Protein AF-A0A6B0SUS4-F1 (afdb_monomer)

Solvent-accessible surface area (backbone atoms only — not comparable to full-atom values): 5181 Å² total; per-residue (Å²): 113,55,67,68,44,18,39,73,73,39,47,66,60,48,52,51,52,50,51,51,40,53,50,41,52,51,51,29,52,52,42,57,71,55,40,84,46,83,84,55,83,72,80,92,76,93,77,60,48,39,67,60,32,52,50,50,33,50,53,36,51,52,52,39,51,51,52,52,52,52,49,49,58,56,27,59,77,71,80,72,77,77,68,82,76,76,84,132

Organism: NCBI:txid2073113

Structure (mmCIF, N/CA/C/O backbone):
data_AF-A0A6B0SUS4-F1
#
_entry.id   AF-A0A6B0SUS4-F1
#
loop_
_atom_site.group_PDB
_atom_site.id
_atom_site.type_symbol
_atom_site.label_atom_id
_atom_site.label_alt_id
_atom_site.label_comp_id
_atom_site.label_asym_id
_atom_site.label_entity_id
_atom_site.label_seq_id
_atom_site.pdbx_PDB_ins_code
_atom_site.Cartn_x
_atom_site.Cartn_y
_atom_site.Cartn_z
_atom_site.occupancy
_atom_site.B_iso_or_equiv
_atom_site.auth_seq_id
_atom_site.auth_comp_id
_atom_site.auth_asym_id
_atom_site.auth_atom_id
_atom_site.pdbx_PDB_model_num
ATOM 1 N N . MET A 1 1 ? -9.075 10.625 16.394 1.00 49.38 1 MET A N 1
ATOM 2 C CA . MET A 1 1 ? -9.195 9.472 17.309 1.00 49.38 1 MET A CA 1
ATOM 3 C C . MET A 1 1 ? -8.847 8.249 16.477 1.00 49.38 1 MET A C 1
ATOM 5 O O . MET A 1 1 ? -9.458 8.044 15.448 1.00 49.38 1 MET A O 1
ATOM 9 N N . GLY A 1 2 ? -7.701 7.619 16.756 1.00 69.00 2 GLY A N 1
ATOM 10 C CA . GLY A 1 2 ? -6.975 6.813 15.760 1.00 69.00 2 GLY A CA 1
ATOM 11 C C . GLY A 1 2 ? -7.307 5.324 15.777 1.00 69.00 2 GLY A C 1
ATOM 12 O O . GLY A 1 2 ? -8.109 4.894 16.596 1.00 69.00 2 GLY A O 1
ATOM 13 N N . LEU A 1 3 ? -6.596 4.556 14.936 1.00 60.16 3 LEU A N 1
ATOM 14 C CA . LEU A 1 3 ? -6.603 3.085 14.782 1.00 60.16 3 LEU A CA 1
ATOM 15 C C . LEU A 1 3 ? -6.955 2.277 16.047 1.00 60.16 3 LEU A C 1
ATOM 17 O O . LEU A 1 3 ? -7.613 1.250 15.947 1.00 60.16 3 LEU A O 1
ATOM 21 N N . ARG A 1 4 ? -6.559 2.739 17.241 1.00 61.34 4 ARG A N 1
ATOM 22 C CA . ARG A 1 4 ? -6.976 2.166 18.533 1.00 61.34 4 ARG A CA 1
ATOM 23 C C . ARG A 1 4 ? -8.497 2.054 18.709 1.00 61.34 4 ARG A C 1
ATOM 25 O O . ARG A 1 4 ? -8.944 1.025 19.198 1.00 61.34 4 ARG A O 1
ATOM 32 N N . ASN A 1 5 ? -9.261 3.073 18.317 1.00 63.72 5 ASN A N 1
ATOM 33 C CA . ASN A 1 5 ? -10.720 3.105 18.439 1.00 63.72 5 ASN A CA 1
ATOM 34 C C . ASN A 1 5 ? -11.377 2.128 17.447 1.00 63.72 5 ASN A C 1
ATOM 36 O O . ASN A 1 5 ? -12.217 1.320 17.837 1.00 63.72 5 ASN A O 1
ATOM 40 N N . ALA A 1 6 ? -10.894 2.109 16.199 1.00 60.38 6 ALA A N 1
ATOM 41 C CA . ALA A 1 6 ? -11.329 1.155 15.176 1.00 60.38 6 ALA A CA 1
ATOM 42 C C . ALA A 1 6 ? -11.061 -0.305 15.594 1.00 60.38 6 ALA A C 1
ATOM 44 O O . ALA A 1 6 ? -11.935 -1.162 15.461 1.00 60.38 6 ALA A O 1
ATOM 45 N N . VAL A 1 7 ? -9.894 -0.586 16.193 1.00 64.19 7 VAL A N 1
ATOM 46 C CA . VAL A 1 7 ? -9.576 -1.912 16.753 1.00 64.19 7 VAL A CA 1
ATOM 47 C C . VAL A 1 7 ? -10.500 -2.267 17.920 1.00 64.1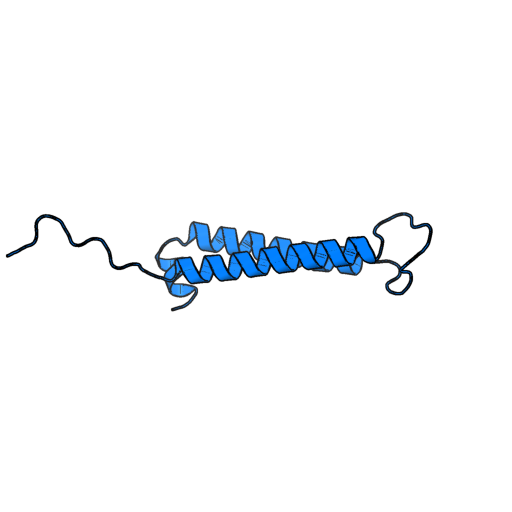9 7 VAL A C 1
ATOM 49 O O . VAL A 1 7 ? -10.936 -3.413 18.006 1.00 64.19 7 VAL A O 1
ATOM 52 N N . SER A 1 8 ? -10.820 -1.314 18.805 1.00 64.44 8 SER A N 1
ATOM 53 C CA . SER A 1 8 ? -11.738 -1.571 19.923 1.00 64.44 8 SER A CA 1
ATOM 54 C C . SER A 1 8 ? -13.187 -1.791 19.484 1.00 64.44 8 SER A C 1
ATOM 56 O O . SER A 1 8 ? -13.908 -2.523 20.155 1.00 64.44 8 SER A O 1
ATOM 58 N N . GLN A 1 9 ? -13.601 -1.200 18.360 1.00 70.50 9 GLN A N 1
ATOM 59 C CA . GLN A 1 9 ? -14.955 -1.330 17.821 1.00 70.50 9 GLN A CA 1
ATOM 60 C C . GLN A 1 9 ? -15.117 -2.589 16.959 1.00 70.50 9 GLN A C 1
ATOM 62 O O . GLN A 1 9 ? -16.095 -3.318 17.108 1.00 70.50 9 GLN A O 1
ATOM 67 N N . SER A 1 10 ? -14.155 -2.881 16.078 1.00 75.00 10 SER A N 1
ATOM 68 C CA . SER A 1 10 ? -14.132 -4.113 15.283 1.00 75.00 10 SER A CA 1
ATOM 69 C C . SER A 1 10 ? -12.708 -4.492 14.865 1.00 75.00 10 SER A C 1
ATOM 71 O O . SER A 1 10 ? -12.186 -4.083 13.820 1.00 75.00 10 SER A O 1
ATOM 73 N N . TRP A 1 11 ? -12.070 -5.325 15.689 1.00 79.50 11 TRP A N 1
ATOM 74 C CA . TRP A 1 11 ? -10.702 -5.797 15.458 1.00 79.50 11 TRP A CA 1
ATOM 75 C C . TRP A 1 11 ? -10.564 -6.625 14.171 1.00 79.50 11 TRP A C 1
ATOM 77 O O . TRP A 1 11 ? -9.558 -6.503 13.474 1.00 79.50 11 TRP A O 1
ATOM 87 N N . VAL A 1 12 ? -11.584 -7.423 13.823 1.00 85.38 12 VAL A N 1
ATOM 88 C CA . VAL A 1 12 ? -11.585 -8.272 12.618 1.00 85.38 12 VAL A CA 1
ATOM 89 C C . VAL A 1 12 ? -11.583 -7.414 11.357 1.00 85.38 12 VAL A C 1
ATOM 91 O O . VAL A 1 12 ? -10.740 -7.617 10.485 1.00 85.38 12 VAL A O 1
ATOM 94 N N . LEU A 1 13 ? -12.483 -6.426 11.273 1.00 81.62 13 LEU A N 1
ATOM 95 C CA . LEU A 1 13 ? -12.557 -5.531 10.115 1.00 81.62 13 LEU A CA 1
ATOM 96 C C . LEU A 1 13 ? -11.263 -4.734 9.963 1.00 81.62 13 LEU A C 1
ATOM 98 O O . LEU A 1 13 ? -10.708 -4.665 8.869 1.00 81.62 13 LEU A O 1
ATOM 102 N N . THR A 1 14 ? -10.728 -4.217 11.070 1.00 83.94 14 THR A N 1
ATOM 103 C CA . THR A 1 14 ? -9.464 -3.474 11.055 1.00 83.94 14 THR A CA 1
ATOM 104 C C . THR A 1 14 ? -8.300 -4.342 10.559 1.00 83.94 14 THR A C 1
ATOM 106 O O . THR A 1 14 ? -7.504 -3.895 9.728 1.00 83.94 14 THR A O 1
ATOM 109 N N . ALA A 1 15 ? -8.212 -5.599 11.008 1.00 87.12 15 ALA A N 1
ATOM 110 C CA . ALA A 1 15 ? -7.180 -6.536 10.566 1.00 87.12 15 ALA A CA 1
ATOM 111 C C . ALA A 1 15 ? -7.310 -6.889 9.075 1.00 87.12 15 ALA A C 1
ATOM 113 O O . ALA A 1 15 ? -6.311 -6.865 8.353 1.00 87.12 15 ALA A O 1
ATOM 114 N N . MET A 1 16 ? -8.527 -7.164 8.591 1.00 88.50 16 MET A N 1
ATOM 115 C CA . MET A 1 16 ? -8.767 -7.479 7.177 1.00 88.50 16 MET A CA 1
ATOM 116 C C . MET A 1 16 ? -8.439 -6.295 6.266 1.00 88.50 16 MET A C 1
ATOM 118 O O . MET A 1 16 ? -7.722 -6.466 5.283 1.00 88.50 16 MET A O 1
ATOM 122 N N . VAL A 1 17 ? -8.902 -5.091 6.611 1.00 88.44 17 VAL A N 1
ATOM 123 C CA . VAL A 1 17 ? -8.631 -3.868 5.837 1.00 88.44 17 VAL A CA 1
ATOM 124 C C . VAL A 1 17 ? -7.135 -3.582 5.770 1.00 88.44 17 VAL A C 1
ATOM 126 O O . VAL A 1 17 ? -6.611 -3.293 4.696 1.00 88.44 17 VAL A O 1
ATOM 129 N N . THR A 1 18 ? -6.430 -3.729 6.892 1.00 87.06 18 THR A N 1
ATOM 130 C CA . THR A 1 18 ? -4.971 -3.561 6.934 1.00 87.06 18 THR A CA 1
ATOM 131 C C . THR A 1 18 ? -4.273 -4.601 6.055 1.00 87.06 18 THR A C 1
ATOM 133 O O . THR A 1 18 ? -3.380 -4.252 5.286 1.00 87.06 18 THR A O 1
ATOM 136 N N . GLY A 1 19 ? -4.701 -5.866 6.111 1.00 92.44 19 GLY A N 1
ATOM 137 C CA . GLY A 1 19 ? -4.161 -6.931 5.263 1.00 92.44 19 GLY A CA 1
ATOM 138 C C . GLY A 1 19 ? -4.363 -6.662 3.770 1.00 92.44 19 GLY A C 1
ATOM 139 O O . GLY A 1 19 ? -3.417 -6.783 2.992 1.00 92.44 19 GLY A O 1
ATOM 140 N N . ILE A 1 20 ? -5.564 -6.228 3.374 1.00 92.12 20 ILE A N 1
ATOM 141 C CA . ILE A 1 20 ? -5.870 -5.846 1.988 1.00 92.12 20 ILE A CA 1
ATOM 142 C C . ILE A 1 20 ? -5.018 -4.644 1.565 1.00 92.12 20 ILE A C 1
ATOM 144 O O . ILE A 1 20 ? -4.429 -4.667 0.487 1.00 92.12 20 ILE A O 1
ATOM 148 N N . GLY A 1 21 ? -4.885 -3.627 2.421 1.00 91.94 21 GLY A N 1
ATOM 149 C CA . GLY A 1 21 ? -4.049 -2.458 2.146 1.00 91.94 21 GLY A CA 1
ATOM 150 C C . GLY A 1 21 ? -2.579 -2.822 1.919 1.00 91.94 21 GLY A C 1
ATOM 151 O O . GLY A 1 21 ? -1.972 -2.368 0.948 1.00 91.94 21 GLY A O 1
ATOM 152 N N . LEU A 1 22 ? -2.021 -3.699 2.760 1.00 93.94 22 LEU A N 1
ATOM 153 C CA . LEU A 1 22 ? -0.654 -4.207 2.602 1.00 93.94 22 LEU A CA 1
ATOM 154 C C . LEU A 1 22 ? -0.487 -5.024 1.317 1.00 93.94 22 LEU A C 1
ATOM 156 O O . LEU A 1 22 ? 0.515 -4.870 0.619 1.00 93.94 22 LEU A O 1
ATOM 160 N N . TRP A 1 23 ? -1.471 -5.856 0.973 1.00 95.12 23 TRP A N 1
ATOM 161 C CA . TRP A 1 23 ? -1.465 -6.611 -0.278 1.00 95.12 23 TRP A CA 1
ATOM 162 C C . TRP A 1 23 ? -1.492 -5.687 -1.500 1.00 95.12 23 TRP A C 1
ATOM 164 O O . TRP A 1 23 ? -0.681 -5.843 -2.411 1.00 95.12 23 TRP A O 1
ATOM 174 N N . CYS A 1 24 ? -2.365 -4.678 -1.509 1.00 92.06 24 CYS A N 1
ATOM 175 C CA . CYS A 1 24 ? -2.416 -3.683 -2.580 1.00 92.06 24 CYS A CA 1
ATOM 176 C C . CYS A 1 24 ? -1.084 -2.939 -2.729 1.00 92.06 24 CYS A C 1
ATOM 178 O O . CYS A 1 24 ? -0.607 -2.768 -3.852 1.00 92.06 24 CYS A O 1
ATOM 180 N N . ALA A 1 25 ? -0.452 -2.550 -1.618 1.00 90.88 25 ALA A N 1
ATOM 181 C CA . ALA A 1 25 ? 0.864 -1.917 -1.639 1.00 90.88 25 ALA A CA 1
ATOM 182 C C . ALA A 1 25 ? 1.939 -2.851 -2.224 1.00 90.88 25 ALA A C 1
ATOM 184 O O . ALA A 1 25 ? 2.735 -2.429 -3.062 1.00 90.88 25 ALA A O 1
ATOM 185 N N . TYR A 1 26 ? 1.925 -4.131 -1.846 1.00 95.50 26 TYR A N 1
ATOM 186 C CA . TYR A 1 26 ? 2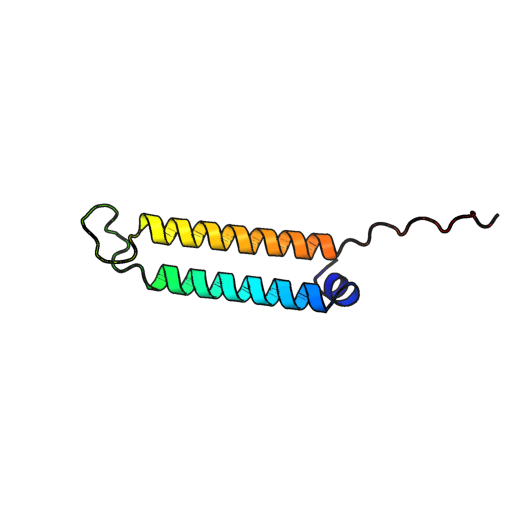.834 -5.135 -2.399 1.00 95.50 26 TYR A CA 1
ATOM 187 C C . TYR A 1 26 ? 2.668 -5.296 -3.917 1.00 95.50 26 TYR A C 1
ATOM 189 O O . TYR A 1 26 ? 3.656 -5.264 -4.654 1.00 95.50 26 TYR A O 1
ATOM 197 N N . ILE A 1 27 ? 1.427 -5.403 -4.400 1.00 93.69 27 ILE A N 1
ATOM 198 C CA . ILE A 1 27 ? 1.140 -5.500 -5.837 1.00 93.69 27 ILE A CA 1
ATOM 199 C C . ILE A 1 27 ? 1.546 -4.220 -6.576 1.00 93.69 27 ILE A C 1
ATOM 201 O O . ILE A 1 27 ? 2.046 -4.304 -7.697 1.00 93.69 27 ILE A O 1
ATOM 205 N N . ALA A 1 28 ? 1.394 -3.043 -5.965 1.00 90.06 28 ALA A N 1
ATOM 206 C CA . ALA A 1 28 ? 1.826 -1.787 -6.573 1.00 90.06 28 ALA A CA 1
ATOM 207 C C . ALA A 1 28 ? 3.350 -1.759 -6.770 1.00 90.06 28 ALA A C 1
ATOM 209 O O . ALA A 1 28 ? 3.825 -1.409 -7.850 1.00 90.06 28 ALA A O 1
ATOM 210 N N . VAL A 1 29 ? 4.115 -2.207 -5.769 1.00 93.44 29 VAL A N 1
ATOM 211 C CA . VAL A 1 29 ? 5.579 -2.322 -5.862 1.00 93.44 29 VAL A CA 1
ATOM 212 C C . VAL A 1 29 ? 5.991 -3.352 -6.917 1.00 93.44 29 VAL A C 1
ATOM 214 O O . VAL A 1 29 ? 6.842 -3.052 -7.749 1.00 93.44 29 VAL A O 1
ATOM 217 N N . GLN A 1 30 ? 5.363 -4.531 -6.933 1.00 91.81 30 GLN A N 1
ATOM 218 C CA . GLN A 1 30 ? 5.581 -5.562 -7.960 1.00 91.81 30 GLN A CA 1
ATOM 219 C C . GLN A 1 30 ? 5.312 -5.025 -9.372 1.00 91.81 30 GLN A C 1
ATOM 221 O O . GLN A 1 30 ? 6.142 -5.166 -10.269 1.00 91.81 30 GLN A O 1
ATOM 226 N N . THR A 1 31 ? 4.174 -4.354 -9.562 1.00 87.69 31 THR A N 1
ATOM 227 C CA . THR A 1 31 ? 3.784 -3.775 -10.856 1.00 87.69 31 THR A CA 1
ATOM 228 C C . THR A 1 31 ? 4.801 -2.739 -11.310 1.00 87.69 31 THR A C 1
ATOM 230 O O . THR A 1 31 ? 5.233 -2.780 -12.457 1.00 87.69 31 THR A O 1
ATOM 233 N N . PHE A 1 32 ? 5.235 -1.858 -10.405 1.00 87.19 32 PHE A N 1
ATOM 234 C CA . PHE A 1 32 ? 6.262 -0.863 -10.695 1.00 87.19 32 PHE A CA 1
ATOM 235 C C . PHE A 1 32 ? 7.610 -1.506 -11.055 1.00 87.19 32 PHE A C 1
ATOM 237 O O . PHE A 1 32 ? 8.249 -1.091 -12.017 1.00 87.19 32 PHE A O 1
ATOM 244 N N . ALA A 1 33 ? 8.017 -2.552 -10.332 1.00 87.69 33 ALA A N 1
ATOM 245 C CA . ALA A 1 33 ? 9.265 -3.274 -10.581 1.00 87.69 33 ALA A CA 1
ATOM 246 C C . ALA A 1 33 ? 9.265 -4.061 -11.904 1.00 87.69 33 ALA A C 1
ATOM 248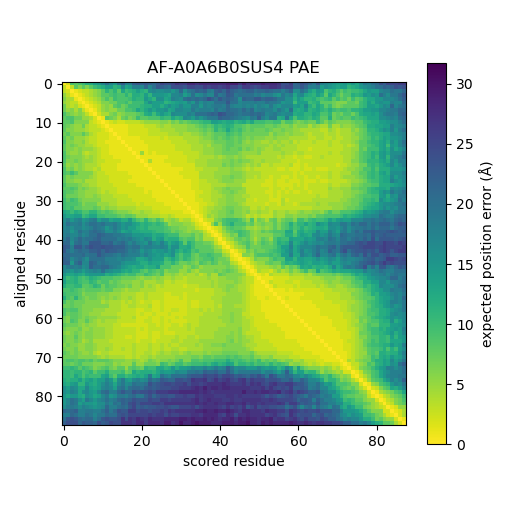 O O . ALA A 1 33 ? 10.327 -4.327 -12.457 1.00 87.69 33 ALA A O 1
ATOM 249 N N . THR A 1 34 ? 8.085 -4.415 -12.420 1.00 86.12 34 THR A N 1
ATOM 250 C CA . THR A 1 34 ? 7.925 -5.147 -13.690 1.00 86.12 34 THR A CA 1
ATOM 251 C C . THR A 1 34 ? 7.954 -4.212 -14.910 1.00 86.12 34 THR A C 1
ATOM 253 O O . THR A 1 34 ? 7.908 -4.672 -16.049 1.00 86.12 34 THR A O 1
ATOM 256 N N . ILE A 1 35 ? 8.024 -2.891 -14.709 1.00 84.94 35 ILE A N 1
ATOM 257 C CA . ILE A 1 35 ? 8.145 -1.927 -15.808 1.00 84.94 35 ILE A CA 1
ATOM 258 C C . ILE A 1 35 ? 9.564 -2.021 -16.386 1.00 84.94 35 ILE A C 1
ATOM 260 O O . ILE A 1 35 ? 10.510 -1.469 -15.831 1.00 84.94 35 ILE A O 1
ATOM 264 N N . GLU A 1 36 ? 9.705 -2.703 -17.525 1.00 72.12 36 GLU A N 1
ATOM 265 C CA . GLU A 1 36 ? 11.012 -2.969 -18.147 1.00 72.12 36 GLU A CA 1
ATOM 266 C C . GLU A 1 36 ? 11.736 -1.703 -18.630 1.00 72.12 36 GLU A C 1
ATOM 268 O O . GLU A 1 36 ? 12.965 -1.662 -18.649 1.00 72.12 36 GLU A O 1
ATOM 273 N N . ASN A 1 37 ? 11.003 -0.667 -19.058 1.00 74.88 37 ASN A N 1
ATOM 274 C CA . ASN A 1 37 ? 11.616 0.484 -19.719 1.00 74.88 37 ASN A CA 1
ATOM 275 C C . ASN A 1 37 ? 10.843 1.786 -19.472 1.00 74.88 37 ASN A C 1
ATOM 277 O O . ASN A 1 37 ? 10.023 2.199 -20.286 1.00 74.88 37 ASN A O 1
ATOM 281 N N . PHE A 1 38 ? 11.119 2.448 -18.346 1.00 71.31 38 PHE A N 1
ATOM 282 C CA . PHE A 1 38 ? 10.359 3.607 -17.846 1.00 71.31 38 PHE A CA 1
ATOM 283 C C . PHE A 1 38 ? 10.249 4.790 -18.827 1.00 71.31 38 PHE A C 1
ATOM 285 O O . PHE A 1 38 ? 9.300 5.564 -18.763 1.00 71.31 38 PHE A O 1
ATOM 292 N N . TRP A 1 39 ? 11.204 4.929 -19.749 1.00 73.31 39 TRP A N 1
ATOM 293 C CA . TRP A 1 39 ? 11.264 6.035 -20.712 1.00 73.31 39 TRP A CA 1
ATOM 294 C C . TRP A 1 39 ? 10.648 5.703 -22.078 1.00 73.31 39 TRP A C 1
ATOM 296 O O . TRP A 1 39 ? 10.508 6.586 -22.925 1.00 73.31 39 TRP A O 1
ATOM 306 N N . ALA A 1 40 ? 10.252 4.448 -22.305 1.00 73.06 40 ALA A N 1
ATOM 307 C CA . ALA A 1 40 ? 9.652 4.002 -23.556 1.00 73.06 40 ALA A CA 1
ATOM 308 C C . ALA A 1 40 ? 8.118 4.104 -23.490 1.00 73.06 40 ALA A C 1
ATOM 310 O O . ALA A 1 40 ? 7.405 3.115 -23.328 1.00 73.06 40 ALA A O 1
ATOM 311 N N . PHE A 1 41 ? 7.602 5.327 -23.629 1.00 69.00 41 PHE A N 1
ATOM 312 C CA . PHE A 1 41 ? 6.158 5.604 -23.621 1.00 69.00 41 PHE A CA 1
ATOM 313 C C . PHE A 1 41 ? 5.428 5.162 -24.903 1.00 69.00 41 PHE A C 1
ATOM 315 O O . PHE A 1 41 ? 4.199 5.158 -24.938 1.00 69.00 41 PHE A O 1
ATOM 322 N N . SER A 1 42 ? 6.167 4.790 -25.952 1.00 66.19 42 SER A N 1
ATOM 323 C CA . SER A 1 42 ? 5.629 4.362 -27.246 1.00 66.19 42 SER A CA 1
ATOM 324 C C . SER A 1 42 ? 6.518 3.291 -27.884 1.00 66.19 42 SER A C 1
ATOM 326 O O . SER A 1 42 ? 7.735 3.465 -27.935 1.00 66.19 42 SER A O 1
ATOM 328 N N . GLY A 1 43 ? 5.925 2.212 -28.399 1.00 67.44 43 GLY A N 1
ATOM 329 C CA . GLY A 1 43 ? 6.640 1.101 -29.040 1.00 67.44 43 GLY A CA 1
ATOM 330 C C . GLY A 1 43 ? 5.810 -0.186 -29.067 1.00 67.44 43 GLY A C 1
ATOM 331 O O . GLY A 1 43 ? 4.693 -0.214 -28.559 1.00 67.44 43 GLY A O 1
ATOM 332 N N . SER A 1 44 ? 6.333 -1.256 -29.672 1.00 66.12 44 SER A N 1
ATOM 333 C CA . SER A 1 44 ? 5.799 -2.609 -29.448 1.00 66.12 44 SER A CA 1
ATOM 334 C C . SER A 1 44 ? 6.457 -3.195 -28.205 1.00 66.12 44 SER A C 1
ATOM 336 O O . SER A 1 44 ? 7.681 -3.244 -28.127 1.00 66.12 44 SER A O 1
ATOM 338 N N . TYR A 1 45 ? 5.644 -3.629 -27.246 1.00 65.88 45 TYR A N 1
ATOM 339 C CA . TYR A 1 45 ? 6.081 -4.201 -25.973 1.00 65.88 45 TYR A CA 1
ATOM 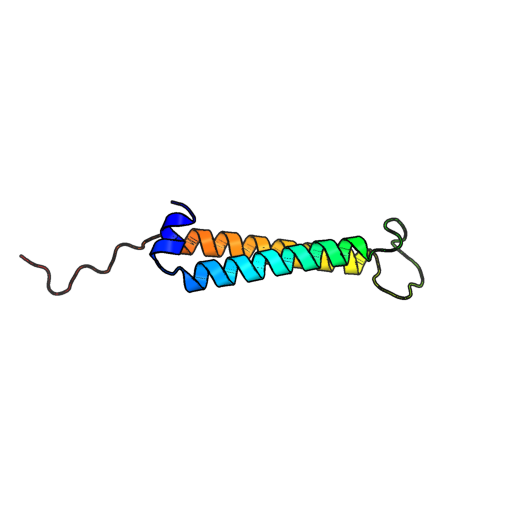340 C C . TYR A 1 45 ? 5.521 -5.617 -25.839 1.00 65.88 45 TYR A C 1
ATOM 342 O O . TYR A 1 45 ? 4.369 -5.863 -26.200 1.00 65.88 45 TYR A O 1
ATOM 350 N N . VAL A 1 46 ? 6.314 -6.532 -25.285 1.00 65.75 46 VAL A N 1
ATOM 351 C CA . VAL A 1 46 ? 5.856 -7.855 -24.847 1.00 65.75 46 VAL A CA 1
ATOM 352 C C . VAL A 1 46 ? 5.905 -7.844 -23.321 1.00 65.75 46 VAL A C 1
ATOM 354 O O . VAL A 1 46 ? 6.972 -8.002 -22.751 1.00 65.75 46 VAL A O 1
ATOM 357 N N . GLY A 1 47 ? 4.771 -7.582 -22.661 1.00 71.50 47 GLY A N 1
ATOM 358 C CA . GLY A 1 47 ? 4.694 -7.456 -21.197 1.00 71.50 47 GLY A CA 1
ATOM 359 C C . GLY A 1 47 ? 3.938 -6.207 -20.726 1.00 71.50 47 GLY A C 1
ATOM 360 O O . GLY A 1 47 ? 3.058 -5.700 -21.425 1.00 71.50 47 GLY A O 1
ATOM 361 N N . THR A 1 48 ? 4.272 -5.717 -19.528 1.00 70.31 48 THR A N 1
ATOM 362 C CA . THR A 1 48 ? 3.654 -4.526 -18.917 1.00 70.31 48 THR A CA 1
ATOM 363 C C . THR A 1 48 ? 4.254 -3.251 -19.508 1.00 70.31 48 THR A C 1
ATOM 365 O O . THR A 1 48 ? 5.422 -2.940 -19.283 1.00 70.31 48 THR A O 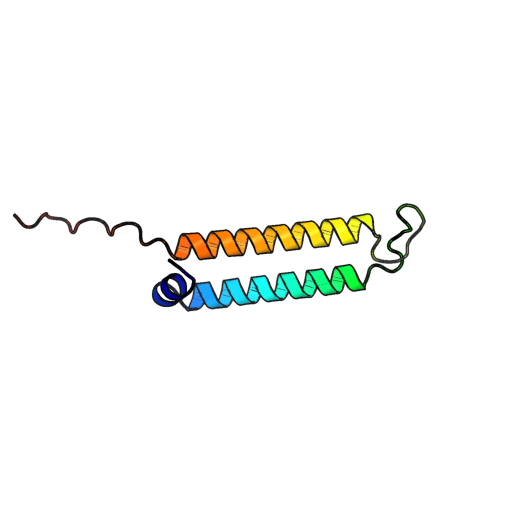1
ATOM 368 N N . ASN A 1 49 ? 3.456 -2.481 -20.252 1.00 82.75 49 ASN A N 1
ATOM 369 C CA . ASN A 1 49 ? 3.888 -1.176 -20.756 1.00 82.75 49 ASN A CA 1
ATOM 370 C C . ASN A 1 49 ? 3.920 -0.114 -19.634 1.00 82.75 49 ASN A C 1
ATOM 372 O O . ASN A 1 49 ? 3.222 -0.231 -18.627 1.00 82.75 49 ASN A O 1
ATOM 376 N N . VAL A 1 50 ? 4.710 0.952 -19.814 1.00 82.81 50 VAL A N 1
ATOM 377 C CA . VAL A 1 50 ? 4.878 2.018 -18.801 1.00 82.81 50 VAL A CA 1
ATOM 378 C C . VAL A 1 50 ? 3.547 2.670 -18.438 1.00 82.81 50 VAL A C 1
ATOM 380 O O . VAL A 1 50 ? 3.251 2.874 -17.265 1.00 82.81 50 VAL A O 1
ATOM 383 N N . VAL A 1 51 ? 2.729 2.980 -19.447 1.00 85.19 51 VAL A N 1
ATOM 384 C CA . VAL A 1 51 ? 1.458 3.691 -19.258 1.00 85.19 51 VAL A CA 1
ATOM 385 C C . VAL A 1 51 ? 0.475 2.852 -18.440 1.00 85.19 51 VAL A C 1
ATOM 387 O O . VAL A 1 51 ? -0.098 3.351 -17.474 1.00 85.19 51 VAL A O 1
ATOM 390 N N . GLY A 1 52 ? 0.307 1.575 -18.783 1.00 84.00 52 GLY A N 1
ATOM 391 C CA . GLY A 1 52 ? -0.571 0.650 -18.070 1.00 84.00 52 GLY A CA 1
ATOM 392 C C . GLY A 1 52 ? -0.042 0.295 -16.683 1.00 84.00 52 GLY A C 1
ATOM 393 O O . GLY A 1 52 ? -0.822 0.253 -15.735 1.00 84.00 52 GLY A O 1
ATOM 394 N N . GLY A 1 53 ? 1.276 0.123 -16.537 1.00 86.75 53 GLY A N 1
ATOM 395 C CA . GLY A 1 53 ? 1.919 -0.099 -15.242 1.00 86.75 53 GLY A CA 1
ATOM 396 C C . GLY A 1 53 ? 1.701 1.072 -14.282 1.00 86.75 53 GLY A C 1
ATOM 397 O O . GLY A 1 53 ? 1.223 0.872 -13.167 1.00 86.75 53 GLY A O 1
ATOM 398 N N . LEU A 1 54 ? 1.961 2.305 -14.730 1.00 89.81 54 LEU A N 1
ATOM 399 C CA . LEU A 1 54 ? 1.729 3.512 -13.929 1.00 89.81 54 LEU A CA 1
ATOM 400 C C . LEU A 1 54 ? 0.245 3.731 -13.620 1.00 89.81 54 LEU A C 1
ATOM 402 O O . LEU A 1 54 ? -0.090 4.070 -12.485 1.00 89.81 54 LEU A O 1
ATOM 406 N N . ALA A 1 55 ? -0.648 3.504 -14.588 1.00 90.50 55 ALA A N 1
ATOM 407 C CA . ALA A 1 55 ? -2.088 3.587 -14.357 1.00 90.50 55 ALA A CA 1
ATOM 408 C C . ALA A 1 55 ? -2.549 2.571 -13.297 1.00 90.50 55 ALA A C 1
ATOM 410 O O . ALA A 1 55 ? -3.288 2.932 -12.383 1.00 90.50 55 ALA A O 1
ATOM 411 N N . GLY A 1 56 ? -2.067 1.326 -13.367 1.00 89.00 56 GLY A N 1
ATOM 412 C CA . GLY A 1 56 ? -2.355 0.293 -12.371 1.00 89.00 56 GLY A CA 1
ATOM 413 C C . GLY A 1 56 ? -1.849 0.662 -10.975 1.00 89.00 56 GLY A C 1
ATOM 414 O O . GLY A 1 56 ? -2.592 0.547 -10.000 1.00 89.00 56 GLY A O 1
ATOM 415 N N . VAL A 1 57 ? -0.621 1.179 -10.874 1.00 91.94 57 VAL A N 1
ATOM 416 C CA . VAL A 1 57 ? -0.053 1.670 -9.606 1.00 91.94 57 VAL A CA 1
ATOM 417 C C . VAL A 1 57 ? -0.884 2.820 -9.033 1.00 91.94 57 VAL A C 1
ATOM 419 O O . VAL A 1 57 ? -1.163 2.826 -7.835 1.00 91.94 57 VAL A O 1
ATOM 422 N N . LEU A 1 58 ? -1.327 3.762 -9.870 1.00 94.44 58 LEU A N 1
ATOM 423 C CA . LEU A 1 58 ? -2.166 4.885 -9.445 1.00 94.44 58 LEU A CA 1
ATOM 424 C C . LEU A 1 58 ? -3.505 4.394 -8.882 1.00 94.44 58 LEU A C 1
ATOM 426 O O . LEU A 1 58 ? -3.912 4.827 -7.804 1.00 94.44 58 LEU A O 1
ATOM 430 N N . VAL A 1 59 ? -4.161 3.451 -9.561 1.00 95.12 59 VAL A N 1
ATOM 431 C CA . VAL A 1 59 ? -5.416 2.851 -9.081 1.00 95.12 59 VAL A CA 1
ATOM 432 C C . VAL A 1 59 ? -5.211 2.137 -7.743 1.00 95.12 59 VAL A C 1
ATOM 434 O O . VAL A 1 59 ? -6.005 2.325 -6.823 1.00 95.12 59 VAL A O 1
ATOM 437 N N . LEU A 1 60 ? -4.131 1.366 -7.591 1.00 92.06 60 LEU A N 1
ATOM 438 C CA . LEU A 1 60 ? -3.812 0.701 -6.323 1.00 92.06 60 LEU A CA 1
ATOM 439 C C . LEU A 1 60 ? -3.552 1.707 -5.197 1.00 92.06 60 LEU A C 1
ATOM 441 O O . LEU A 1 60 ? -4.043 1.514 -4.085 1.00 92.06 60 LEU A O 1
ATOM 445 N N . ALA A 1 61 ? -2.845 2.802 -5.481 1.00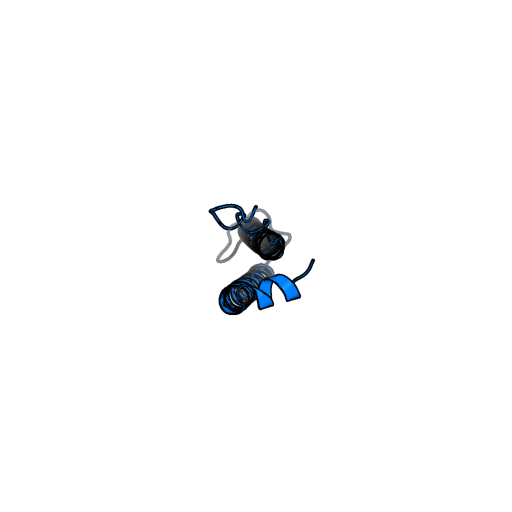 92.69 61 ALA A N 1
ATOM 446 C CA . ALA A 1 61 ? -2.629 3.877 -4.517 1.00 92.69 61 ALA A CA 1
ATOM 447 C C . ALA A 1 61 ? -3.951 4.540 -4.094 1.00 92.69 61 ALA A C 1
ATOM 449 O O . ALA A 1 61 ? -4.156 4.795 -2.907 1.00 92.69 61 ALA A O 1
ATOM 450 N N . ALA A 1 62 ? -4.875 4.759 -5.035 1.00 94.81 62 ALA A N 1
ATOM 451 C CA . ALA A 1 62 ? -6.203 5.293 -4.739 1.00 94.81 62 ALA A CA 1
ATOM 452 C C . ALA A 1 62 ? -7.026 4.341 -3.855 1.00 94.81 62 ALA A C 1
ATOM 454 O O . ALA A 1 62 ? -7.650 4.788 -2.894 1.00 94.81 62 ALA A O 1
ATOM 455 N N . ILE A 1 63 ? -6.984 3.030 -4.119 1.00 93.19 63 ILE A N 1
ATOM 456 C CA . ILE A 1 63 ? -7.642 2.021 -3.273 1.00 93.19 63 ILE A CA 1
ATOM 457 C C . ILE A 1 63 ? -7.079 2.068 -1.852 1.00 93.19 63 ILE A C 1
ATOM 459 O O . ILE A 1 63 ? -7.842 2.127 -0.892 1.00 93.19 63 ILE A O 1
ATOM 463 N N . VAL A 1 64 ? -5.753 2.096 -1.702 1.00 91.06 64 VAL A N 1
ATOM 464 C CA . VAL A 1 64 ? -5.110 2.196 -0.383 1.00 91.06 64 VAL A CA 1
ATOM 465 C C . VAL A 1 64 ? -5.546 3.472 0.343 1.00 91.06 64 VAL A C 1
ATOM 467 O O . VAL A 1 64 ? -5.888 3.410 1.523 1.00 91.06 64 VAL A O 1
ATOM 470 N N . ALA A 1 65 ? -5.604 4.611 -0.351 1.00 91.38 65 ALA A N 1
ATOM 471 C CA . ALA A 1 65 ? -6.086 5.865 0.226 1.00 91.38 65 ALA A CA 1
ATOM 472 C C . ALA A 1 65 ? -7.541 5.760 0.719 1.00 91.38 65 ALA A C 1
ATOM 474 O O . ALA A 1 65 ? -7.840 6.197 1.829 1.00 91.38 65 ALA A O 1
ATOM 475 N N . LEU A 1 66 ? -8.428 5.125 -0.053 1.00 92.00 66 LEU A N 1
ATOM 476 C CA . LEU A 1 66 ? -9.816 4.887 0.360 1.00 92.00 66 LEU A CA 1
ATOM 477 C C . LEU A 1 66 ? -9.906 3.989 1.601 1.00 92.00 66 LEU A C 1
ATOM 479 O O . LEU A 1 66 ? -10.701 4.268 2.496 1.00 92.00 66 LEU A O 1
ATOM 483 N N . LEU A 1 67 ? -9.070 2.953 1.700 1.00 88.69 67 LEU A N 1
ATOM 484 C CA . LEU A 1 67 ? -9.018 2.097 2.891 1.00 88.69 67 LEU A CA 1
ATOM 485 C C . LEU A 1 67 ? -8.573 2.879 4.136 1.00 88.69 67 LEU A C 1
ATOM 487 O O . LEU A 1 67 ? -9.089 2.636 5.225 1.00 88.69 67 LEU A O 1
ATOM 491 N N . PHE A 1 68 ? -7.660 3.843 3.985 1.00 85.56 68 PHE A N 1
ATOM 492 C CA . PHE A 1 68 ? -7.279 4.734 5.083 1.00 85.56 68 PHE A CA 1
ATOM 493 C C . PHE A 1 68 ? -8.416 5.662 5.514 1.00 85.56 68 PHE A C 1
ATOM 495 O O . PHE A 1 68 ? -8.609 5.841 6.715 1.00 85.56 68 PHE A O 1
ATOM 502 N N . VAL A 1 69 ? -9.179 6.216 4.566 1.00 88.62 69 VAL A N 1
ATOM 503 C CA . VAL A 1 69 ? -10.374 7.021 4.878 1.00 88.62 69 VAL A CA 1
ATOM 504 C C . VAL A 1 69 ? -11.392 6.179 5.645 1.00 88.62 69 VAL A C 1
ATOM 506 O O . VAL A 1 69 ? -11.825 6.583 6.719 1.00 88.62 69 VAL A O 1
ATOM 509 N N . TYR A 1 70 ? -11.680 4.967 5.166 1.00 84.19 70 TYR A N 1
ATOM 510 C CA . TYR A 1 70 ? -12.594 4.031 5.825 1.00 84.19 70 TYR A CA 1
ATOM 511 C C . TYR A 1 70 ? -12.167 3.683 7.261 1.00 84.19 70 TYR A C 1
ATOM 513 O O . TYR A 1 70 ? -12.989 3.658 8.174 1.00 84.19 70 TYR A O 1
ATOM 521 N N . LEU A 1 71 ? -10.870 3.446 7.490 1.00 81.31 71 LEU A N 1
ATOM 522 C CA . LEU A 1 71 ? -10.336 3.225 8.840 1.00 81.31 71 LEU A CA 1
ATOM 523 C C . LEU A 1 71 ? -10.452 4.462 9.740 1.00 81.31 71 LEU A C 1
ATOM 525 O O . LEU A 1 71 ? -10.546 4.309 10.958 1.00 81.31 71 LEU A O 1
ATOM 529 N N . GLY A 1 72 ? -10.412 5.660 9.155 1.00 79.69 72 GLY A N 1
ATOM 530 C CA . GLY A 1 72 ? -10.680 6.915 9.852 1.00 79.69 72 GLY A CA 1
ATOM 531 C C . GLY A 1 72 ? -12.124 6.980 10.334 1.00 79.69 72 GLY A C 1
ATOM 532 O O . GLY A 1 72 ? -12.345 7.133 11.531 1.00 79.69 72 GLY A O 1
ATOM 533 N N . GLU A 1 73 ? -13.075 6.741 9.429 1.00 81.31 73 GLU A N 1
ATOM 534 C CA . GLU A 1 73 ? -14.514 6.767 9.729 1.00 81.31 73 GLU A CA 1
ATOM 535 C C . GLU A 1 73 ? -14.930 5.696 10.749 1.00 81.31 73 GLU A C 1
ATOM 537 O O . GLU A 1 73 ? -15.754 5.949 11.622 1.00 81.31 73 GLU A O 1
ATOM 542 N N . LEU A 1 74 ? -14.315 4.509 10.715 1.00 70.06 74 LEU A N 1
ATOM 543 C CA . LEU A 1 74 ? -14.497 3.467 11.740 1.00 70.06 74 LEU A CA 1
ATOM 544 C C . LEU A 1 74 ? -14.093 3.914 13.155 1.00 70.06 74 LEU A C 1
ATOM 546 O O . LEU A 1 74 ? -14.441 3.248 14.129 1.00 70.06 74 LEU A O 1
ATOM 550 N N . GLY A 1 75 ? -13.296 4.976 13.275 1.00 64.06 75 GLY A N 1
ATOM 551 C CA . GLY A 1 75 ? -12.890 5.551 14.551 1.00 64.06 75 GLY A CA 1
ATOM 552 C C . GLY A 1 75 ? -13.909 6.525 15.142 1.00 64.06 75 GLY A C 1
ATOM 553 O O . GLY A 1 75 ? -13.822 6.802 16.345 1.00 64.06 75 GLY A O 1
ATOM 554 N N . GLU A 1 76 ? -14.855 7.020 14.339 1.00 64.06 76 GLU A N 1
ATOM 555 C CA . GLU A 1 76 ? -15.931 7.898 14.784 1.00 64.06 76 GLU A CA 1
ATOM 556 C C . GLU A 1 76 ? -17.052 7.075 15.439 1.00 64.06 76 GLU A C 1
ATOM 558 O O . GLU A 1 76 ? -17.817 6.358 14.796 1.00 64.06 76 GLU A O 1
ATOM 563 N N . SER A 1 77 ? -17.172 7.202 16.760 1.00 59.81 77 SER A N 1
ATOM 564 C CA . SER A 1 77 ? -18.362 6.763 17.478 1.00 59.81 77 SER A CA 1
ATOM 565 C C . SER A 1 77 ? -19.445 7.825 17.299 1.00 59.81 77 SER A C 1
ATOM 567 O O . SER A 1 77 ? -19.460 8.817 18.035 1.00 59.81 77 SER A O 1
ATOM 569 N N . ASP A 1 78 ? -20.332 7.638 16.324 1.00 61.56 78 ASP A N 1
ATOM 570 C CA . ASP A 1 78 ? -21.596 8.381 16.282 1.00 61.56 78 ASP A CA 1
ATOM 571 C C . ASP A 1 78 ? -22.273 8.216 17.661 1.00 61.56 78 ASP A C 1
ATOM 573 O 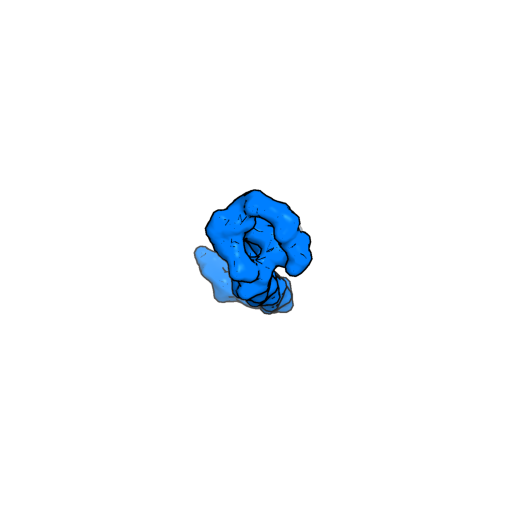O . ASP A 1 78 ? -22.235 7.106 18.216 1.00 61.56 78 ASP A O 1
ATOM 577 N N . PRO A 1 79 ? -22.808 9.280 18.296 1.00 66.50 79 PRO A N 1
ATOM 578 C CA . PRO A 1 79 ? -23.405 9.141 19.613 1.00 66.50 79 PRO A CA 1
ATOM 579 C C . PRO A 1 79 ? -24.502 8.084 19.529 1.00 66.50 79 PRO A C 1
ATOM 581 O O . PRO A 1 79 ? -25.413 8.187 18.707 1.00 66.50 79 PRO A O 1
ATOM 584 N N . ALA A 1 80 ? -24.384 7.049 20.366 1.00 67.31 80 ALA A N 1
ATOM 585 C CA . ALA A 1 80 ? -25.366 5.979 20.414 1.00 67.31 80 ALA A CA 1
ATOM 586 C C . ALA A 1 80 ? -26.776 6.589 20.524 1.00 67.31 80 ALA A C 1
ATOM 588 O O . ALA A 1 80 ? -26.944 7.588 21.242 1.00 67.31 80 ALA A O 1
ATOM 589 N N . PRO A 1 81 ? -27.788 6.023 19.834 1.00 70.19 81 PRO A N 1
ATOM 590 C CA . PRO A 1 81 ? -29.160 6.478 19.988 1.00 70.19 81 PRO A CA 1
ATOM 591 C C . PRO A 1 81 ? -29.489 6.543 21.478 1.00 70.19 81 PRO A C 1
ATOM 593 O O . PRO A 1 81 ? -29.184 5.599 22.213 1.00 70.19 81 PRO A O 1
ATOM 596 N N . ARG A 1 82 ? -30.077 7.656 21.941 1.00 70.00 82 ARG A N 1
ATOM 597 C CA . ARG A 1 82 ? -30.552 7.723 23.329 1.00 70.00 82 ARG A CA 1
ATOM 598 C C . ARG A 1 82 ? -31.459 6.524 23.572 1.00 70.00 82 ARG A C 1
ATOM 600 O O . ARG A 1 82 ? -32.328 6.241 22.745 1.00 70.00 82 ARG A O 1
ATOM 607 N N . ALA A 1 83 ? -31.237 5.838 24.691 1.00 73.25 83 ALA A N 1
ATOM 608 C CA . ALA A 1 83 ? -32.113 4.766 25.125 1.00 73.25 83 ALA A CA 1
ATOM 609 C C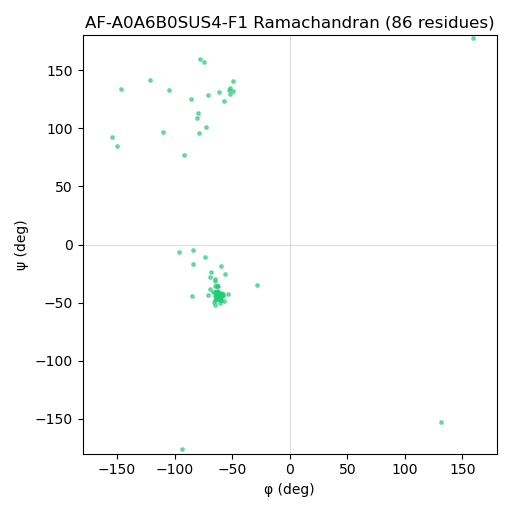 . ALA A 1 83 ? -33.557 5.288 25.140 1.00 73.25 83 ALA A C 1
ATOM 611 O O . ALA A 1 83 ? -33.828 6.376 25.652 1.00 73.25 83 ALA A O 1
ATOM 612 N N . TRP A 1 84 ? -34.455 4.541 24.501 1.00 74.81 84 TRP A N 1
ATOM 613 C CA . TRP A 1 84 ? -35.884 4.808 24.544 1.00 74.81 84 TRP A CA 1
ATOM 614 C C . TRP A 1 84 ? -36.544 3.777 25.463 1.00 74.81 84 TRP A C 1
ATOM 616 O O . TRP A 1 84 ? -36.290 2.583 25.279 1.00 74.81 84 TRP A O 1
ATOM 626 N N . PRO A 1 85 ? -37.422 4.187 26.394 1.00 84.38 85 PRO A N 1
ATOM 627 C CA . PRO A 1 85 ? -37.899 5.553 26.647 1.00 84.38 85 PRO A CA 1
ATOM 628 C C . PRO A 1 85 ? -36.893 6.426 27.432 1.00 84.38 85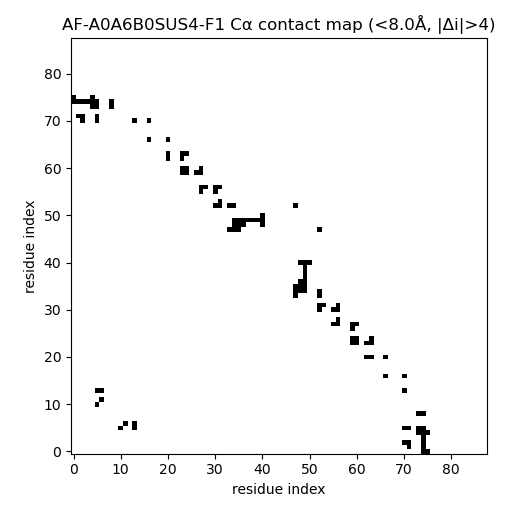 PRO A C 1
ATOM 630 O O . PRO A 1 85 ? -36.008 5.879 28.084 1.00 84.38 85 PRO A O 1
ATOM 633 N N . PRO A 1 86 ? -37.014 7.770 27.373 1.00 79.56 86 PRO A N 1
ATOM 634 C CA . PRO A 1 86 ? -36.194 8.674 28.176 1.00 79.56 86 PRO A CA 1
ATOM 635 C C . PRO A 1 86 ? -36.447 8.415 29.665 1.00 79.56 86 PRO A C 1
ATOM 637 O O . PRO A 1 86 ? -37.604 8.357 30.078 1.00 79.56 86 PRO A O 1
ATOM 640 N N . GLU A 1 87 ? -35.387 8.263 30.457 1.00 80.25 87 GLU A N 1
ATOM 641 C CA . GLU A 1 87 ? -35.504 8.328 31.916 1.00 80.25 87 GLU A CA 1
ATOM 642 C C . GLU A 1 87 ? -35.792 9.792 32.299 1.00 80.25 87 GLU A C 1
ATOM 644 O O . GLU A 1 87 ? -35.134 10.696 31.775 1.00 80.25 87 GLU A O 1
ATOM 649 N N . GLU A 1 88 ? -36.843 10.004 33.103 1.00 66.75 88 GLU A N 1
ATOM 650 C CA . GLU A 1 88 ? -37.368 11.322 33.515 1.00 66.75 88 GLU A CA 1
ATOM 651 C C . GLU A 1 88 ? -36.336 12.205 34.232 1.00 66.75 88 GLU A C 1
ATOM 653 O O . GLU A 1 88 ? -35.580 11.684 35.085 1.00 66.75 88 GLU A O 1
#

Radius of gyration: 20.67 Å; Cα contacts (8 Å, |Δi|>4): 64; chains: 1; bounding box: 50×20×63 Å

Foldseek 3Di:
DALVQLCVQPVPLSVVLVVVLVVLVVVLVVLVVQAPDCPCQDDDDDGRHNVNSVVSSVVSVVSSVVSRVVRVVSNDDDPPPPDPPDDD

Secondary structure (DSSP, 8-state):
--HHHHHHH-HHHHHHHHHHHHHHHHHHHHHHHT-S-TT--SS--SS--HHHHHHHHHHHHHHHHHHHHHHHHTT--PPPPPPSSPP-

pLDDT: mean 79.94, std 11.42, range [49.38, 95.5]

Mean predicted aligned error: 10.02 Å

Sequence (88 aa):
MGLRNAVSQSWVLTAMVTGIGLWCAYIAVQTFATIENFWAFSGSYVGTNVVGGLAGVLVLAAIVALLFVYLGELGESDPAPRAWPPEE